Protein AF-A0A7J0CIA1-F1 (afdb_monomer_lite)

pLDDT: mean 90.58, std 6.93, range [60.28, 97.38]

Radius of gyration: 29.23 Å; chains: 1; bounding box: 66×46×87 Å

Organism: Streptomyces microflavus (NCBI:txid1919)

Secondary structure (DSSP, 8-state):
-HHHHHHHHHHHHHHHHHHHHGGGSS-TTSTTS--TT--HHHHHHHHHHHHHHHTHHHHHHHHHHHHHHHHHHHHHHHHHHHHHT----PPPP-PPPPP-----

Structure (mmCIF, N/CA/C/O backbone):
data_AF-A0A7J0CIA1-F1
#
_entry.id   AF-A0A7J0CIA1-F1
#
loop_
_atom_site.group_PDB
_atom_site.id
_atom_site.type_symbol
_atom_site.label_atom_id
_atom_site.label_alt_id
_atom_site.label_comp_id
_atom_site.label_asym_id
_atom_site.label_entity_id
_atom_site.label_seq_id
_atom_site.pdbx_PDB_ins_code
_atom_site.Cartn_x
_atom_site.Cartn_y
_atom_site.Cartn_z
_atom_site.occupancy
_atom_site.B_iso_or_equiv
_atom_site.auth_seq_id
_atom_site.auth_comp_id
_atom_site.auth_asym_id
_atom_site.auth_atom_id
_atom_site.pdbx_PDB_model_num
ATOM 1 N N . MET A 1 1 ? -3.354 3.417 14.796 1.00 89.38 1 MET A N 1
ATOM 2 C CA . MET A 1 1 ? -2.789 2.141 14.303 1.00 89.38 1 MET A CA 1
ATOM 3 C C . MET A 1 1 ? -3.537 1.618 13.083 1.00 89.38 1 MET A C 1
ATOM 5 O O . MET A 1 1 ? -2.925 1.568 12.032 1.00 89.38 1 MET A O 1
ATOM 9 N N . LEU A 1 2 ? -4.845 1.325 13.157 1.00 93.12 2 LEU A N 1
ATOM 10 C CA . LEU A 1 2 ? -5.612 0.782 12.015 1.00 93.12 2 LEU A CA 1
ATOM 11 C C . LEU A 1 2 ? -5.610 1.657 10.750 1.00 93.12 2 LEU A C 1
ATOM 13 O O . LEU A 1 2 ? -5.440 1.121 9.665 1.00 93.12 2 LEU A O 1
ATOM 17 N N . ALA A 1 3 ? -5.760 2.981 10.872 1.00 93.75 3 ALA A N 1
ATOM 18 C CA . ALA A 1 3 ? -5.760 3.872 9.703 1.00 93.75 3 ALA A CA 1
ATOM 19 C C . ALA A 1 3 ? -4.405 3.885 8.980 1.00 93.75 3 ALA A C 1
ATOM 21 O O . ALA A 1 3 ? -4.350 3.765 7.760 1.00 93.75 3 ALA A O 1
ATOM 22 N N . VAL A 1 4 ? -3.309 3.948 9.744 1.00 93.38 4 VAL A N 1
ATOM 23 C CA . VAL A 1 4 ? -1.941 3.846 9.213 1.00 93.38 4 VAL A CA 1
ATOM 24 C C . VAL A 1 4 ? -1.720 2.478 8.573 1.00 93.38 4 VAL A C 1
ATOM 26 O O . VAL A 1 4 ? -1.235 2.405 7.453 1.00 93.38 4 VAL A O 1
ATOM 29 N N . TYR A 1 5 ? -2.138 1.402 9.244 1.00 94.69 5 TYR A N 1
ATOM 30 C CA . TYR A 1 5 ? -2.048 0.049 8.702 1.00 94.69 5 TYR A CA 1
ATOM 31 C C . TYR A 1 5 ? -2.799 -0.079 7.371 1.00 94.69 5 TYR A C 1
ATOM 33 O O . TYR A 1 5 ? -2.200 -0.485 6.388 1.00 94.69 5 TYR A O 1
ATOM 41 N N . GLY A 1 6 ? -4.065 0.342 7.294 1.00 93.38 6 GLY A N 1
ATOM 42 C CA . GLY A 1 6 ? -4.841 0.251 6.053 1.00 93.38 6 GLY A CA 1
ATOM 43 C C . GLY A 1 6 ? -4.313 1.138 4.921 1.00 93.38 6 GLY A C 1
ATOM 44 O O . GLY A 1 6 ? -4.439 0.780 3.751 1.00 93.38 6 GLY A O 1
ATOM 45 N N . SER A 1 7 ? -3.686 2.267 5.259 1.00 94.56 7 SER A N 1
ATOM 46 C CA . SER A 1 7 ? -2.978 3.118 4.300 1.00 94.56 7 SER A CA 1
ATOM 47 C C . SER A 1 7 ? -1.742 2.405 3.731 1.00 94.56 7 SER A C 1
ATOM 49 O O . SER A 1 7 ? -1.637 2.236 2.518 1.00 94.56 7 SER A O 1
ATOM 51 N N . LEU A 1 8 ? -0.866 1.875 4.596 1.00 94.94 8 LEU A N 1
ATOM 52 C CA . LEU A 1 8 ? 0.328 1.120 4.192 1.00 94.94 8 LEU A CA 1
ATOM 53 C C . LEU A 1 8 ? -0.014 -0.173 3.440 1.00 94.94 8 LEU A C 1
ATOM 55 O O . LEU A 1 8 ? 0.621 -0.491 2.438 1.00 94.94 8 LEU A O 1
ATOM 59 N N . SER A 1 9 ? -1.044 -0.902 3.873 1.00 94.25 9 SER A N 1
ATOM 60 C CA . SER A 1 9 ? -1.547 -2.077 3.158 1.00 94.25 9 SER A CA 1
ATOM 61 C C . SER A 1 9 ? -2.082 -1.719 1.772 1.00 94.25 9 SER A C 1
ATOM 63 O O . SER A 1 9 ? -1.955 -2.527 0.859 1.00 94.25 9 SER A O 1
ATOM 65 N N . GLY A 1 10 ? -2.640 -0.517 1.591 1.00 93.19 10 GLY A N 1
ATOM 66 C CA . GLY A 1 10 ? -3.082 -0.020 0.287 1.00 93.19 10 GLY A CA 1
ATOM 67 C C . GLY A 1 10 ? -1.930 0.160 -0.704 1.00 93.19 10 GLY A C 1
ATOM 68 O O . GLY A 1 10 ? -2.073 -0.246 -1.859 1.00 93.19 10 GLY A O 1
ATOM 69 N N . TYR A 1 11 ? -0.795 0.695 -0.236 1.00 94.25 11 TYR A N 1
ATOM 70 C CA . TYR A 1 11 ? 0.442 0.781 -1.019 1.00 94.25 11 TYR A CA 1
ATOM 71 C C . TYR A 1 11 ? 1.023 -0.599 -1.320 1.00 94.25 11 TYR A C 1
ATOM 73 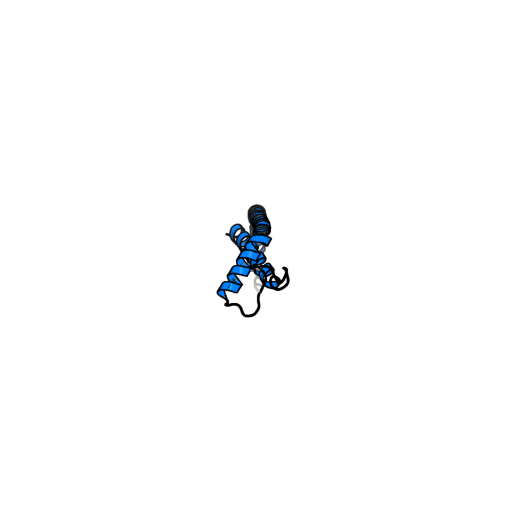O O . TYR A 1 11 ? 1.314 -0.897 -2.472 1.00 94.25 11 TYR A O 1
ATOM 81 N N . LEU A 1 12 ? 1.145 -1.467 -0.308 1.00 94.62 12 LEU A N 1
ATOM 82 C CA . LEU A 1 12 ? 1.687 -2.814 -0.502 1.00 94.62 12 LEU A CA 1
ATOM 83 C C . LEU A 1 12 ? 0.840 -3.626 -1.488 1.00 94.62 12 LEU A C 1
ATOM 85 O O . LEU A 1 12 ? 1.383 -4.349 -2.316 1.00 94.62 12 LEU A O 1
ATOM 89 N N . PHE A 1 13 ? -0.485 -3.495 -1.416 1.00 94.12 13 PHE A N 1
ATOM 90 C CA . PHE A 1 13 ? -1.386 -4.126 -2.370 1.00 94.12 13 PHE A CA 1
ATOM 91 C C . PHE A 1 13 ? -1.151 -3.616 -3.794 1.00 94.12 13 PHE A C 1
ATOM 93 O O . PHE A 1 13 ? -1.032 -4.438 -4.693 1.00 94.12 13 PHE A O 1
ATOM 100 N N . GLY A 1 14 ? -1.053 -2.295 -3.995 1.00 94.00 14 GLY A N 1
ATOM 101 C CA . GLY A 1 14 ? -0.773 -1.700 -5.309 1.00 94.00 14 GLY A CA 1
ATOM 102 C C . GLY A 1 14 ? 0.547 -2.191 -5.891 1.00 94.00 14 GLY A C 1
ATOM 103 O O . GLY A 1 14 ? 0.574 -2.732 -6.990 1.00 94.00 14 GLY A O 1
ATOM 104 N N . PHE A 1 15 ? 1.600 -2.144 -5.080 1.00 94.94 15 PHE A N 1
ATOM 105 C CA . PHE A 1 15 ? 2.915 -2.662 -5.428 1.00 94.94 15 PHE A CA 1
ATOM 106 C C . PHE A 1 15 ? 2.859 -4.146 -5.825 1.00 94.94 15 PHE A C 1
ATOM 108 O O . PHE A 1 15 ? 3.299 -4.534 -6.894 1.00 94.94 15 PHE A O 1
ATOM 115 N N . LEU A 1 16 ? 2.275 -5.026 -5.013 1.00 95.75 16 LEU A N 1
ATOM 116 C CA . LEU A 1 16 ? 2.221 -6.451 -5.372 1.00 95.75 16 LEU A CA 1
ATOM 117 C C . LEU A 1 16 ? 1.330 -6.722 -6.590 1.00 95.75 16 LEU A C 1
ATOM 119 O O . LEU A 1 16 ? 1.626 -7.613 -7.389 1.00 95.75 16 LEU A O 1
ATOM 123 N N . LEU A 1 17 ? 0.253 -5.954 -6.739 1.00 94.81 17 LEU A N 1
AT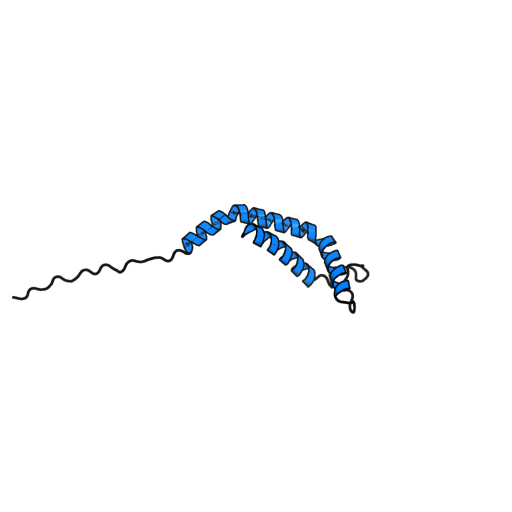OM 124 C CA . LEU A 1 17 ? -0.642 -6.046 -7.879 1.00 94.81 17 LEU A CA 1
ATOM 125 C C . LEU A 1 17 ? 0.094 -5.668 -9.170 1.00 94.81 17 LEU A C 1
ATOM 127 O O . LEU A 1 17 ? 0.062 -6.447 -10.119 1.00 94.81 17 LEU A O 1
ATOM 131 N N . ASN A 1 18 ? 0.825 -4.554 -9.179 1.00 95.12 18 ASN A N 1
ATOM 132 C CA . ASN A 1 18 ? 1.645 -4.139 -10.314 1.00 95.12 18 ASN A CA 1
ATOM 133 C C . ASN A 1 18 ? 2.703 -5.181 -10.650 1.00 95.12 18 ASN A C 1
ATOM 135 O O . ASN A 1 18 ? 2.837 -5.564 -11.808 1.00 95.12 18 ASN A O 1
ATOM 139 N N . LEU A 1 19 ? 3.404 -5.704 -9.642 1.00 94.69 19 LEU A N 1
ATOM 140 C CA . LEU A 1 19 ? 4.407 -6.747 -9.835 1.00 94.69 19 LEU A CA 1
ATOM 141 C C . LEU A 1 19 ? 3.827 -7.995 -10.518 1.00 94.69 19 LEU A C 1
ATOM 143 O O . LEU A 1 19 ? 4.511 -8.614 -11.332 1.00 94.69 19 LEU A O 1
ATOM 147 N N . SER A 1 20 ? 2.573 -8.351 -10.214 1.00 94.88 20 SER A N 1
ATOM 148 C CA . SER A 1 20 ? 1.919 -9.544 -10.769 1.00 94.88 20 SER A CA 1
ATOM 149 C C . SER A 1 20 ? 1.727 -9.491 -12.28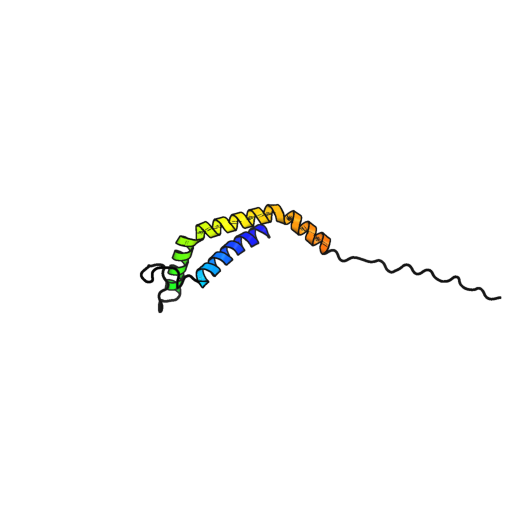6 1.00 94.88 20 SER A C 1
ATOM 151 O O . SER A 1 20 ? 1.747 -10.537 -12.935 1.00 94.88 20 SER A O 1
ATOM 153 N N . PHE A 1 21 ? 1.561 -8.292 -12.853 1.00 93.00 21 PHE A N 1
ATOM 154 C CA . PHE A 1 21 ? 1.273 -8.111 -14.277 1.00 93.00 21 PHE A CA 1
ATOM 155 C C . PHE A 1 21 ? 2.344 -7.332 -15.043 1.00 93.00 21 PHE A C 1
ATOM 157 O O . PHE A 1 21 ? 2.368 -7.395 -16.272 1.00 93.00 21 PHE A O 1
ATOM 164 N N . TRP A 1 22 ? 3.244 -6.633 -14.344 1.00 94.94 22 TRP A N 1
ATOM 165 C CA . TRP A 1 22 ? 4.262 -5.753 -14.921 1.00 94.94 22 TRP A CA 1
ATOM 166 C C . TRP A 1 22 ? 5.022 -6.352 -16.116 1.00 94.94 22 TRP A C 1
ATOM 168 O O . TRP A 1 22 ? 5.188 -5.628 -17.103 1.00 94.94 22 TRP A O 1
ATOM 178 N N . PRO A 1 23 ? 5.420 -7.646 -16.114 1.00 93.06 23 PRO A N 1
ATOM 179 C CA . PRO A 1 23 ? 6.128 -8.241 -17.246 1.00 93.06 23 PRO A CA 1
ATOM 180 C C . PRO A 1 23 ? 5.405 -8.180 -18.595 1.00 93.06 23 PRO A C 1
ATOM 182 O O . PRO A 1 23 ? 6.042 -8.372 -19.627 1.00 93.06 23 PRO A O 1
ATOM 185 N N . PHE A 1 24 ? 4.100 -7.902 -18.596 1.00 91.88 24 PHE A N 1
ATOM 186 C CA . PHE A 1 24 ? 3.251 -7.906 -19.785 1.00 91.88 24 PHE A CA 1
ATOM 187 C C . PHE A 1 24 ? 2.572 -6.556 -20.057 1.00 91.88 24 PHE A C 1
ATOM 189 O O . PHE A 1 24 ? 1.746 -6.461 -20.961 1.00 91.88 24 PHE A O 1
ATOM 196 N N . SER A 1 25 ? 2.862 -5.516 -19.271 1.00 90.75 25 SER A N 1
ATOM 197 C CA . SER A 1 25 ? 2.051 -4.286 -19.267 1.00 90.75 25 SER A CA 1
ATOM 198 C C . SER A 1 25 ? 2.580 -3.134 -20.109 1.00 90.75 25 SER A C 1
ATOM 200 O O . SER A 1 25 ? 1.868 -2.149 -20.290 1.00 90.75 25 SER A O 1
ATOM 202 N N . VAL A 1 26 ? 3.809 -3.222 -20.607 1.00 91.56 26 VAL A N 1
ATOM 203 C CA . VAL A 1 26 ? 4.454 -2.152 -21.378 1.00 91.56 26 VAL A CA 1
ATOM 204 C C . VAL A 1 26 ? 5.087 -2.703 -22.646 1.00 91.56 26 VAL A C 1
ATOM 206 O O . VAL A 1 26 ? 5.315 -3.906 -22.763 1.00 91.56 26 VAL A O 1
ATOM 209 N N . ASP A 1 27 ? 5.382 -1.808 -23.590 1.00 88.94 27 ASP A N 1
ATOM 210 C CA . ASP A 1 27 ? 6.128 -2.155 -24.799 1.00 88.94 27 ASP A CA 1
ATOM 211 C C . ASP A 1 27 ? 7.456 -2.847 -24.427 1.00 88.94 27 ASP A C 1
ATOM 213 O O . ASP A 1 27 ? 8.205 -2.289 -23.616 1.00 88.94 27 ASP A O 1
ATOM 217 N N . PRO A 1 28 ? 7.782 -4.021 -25.004 1.00 86.88 28 PRO A N 1
ATOM 218 C CA . PRO A 1 28 ? 9.015 -4.753 -24.704 1.00 86.88 28 PRO A CA 1
ATOM 219 C C . PRO A 1 28 ? 10.312 -3.963 -24.935 1.00 86.88 28 PRO A C 1
ATOM 221 O O . PRO A 1 28 ? 11.336 -4.284 -24.337 1.00 86.88 28 PRO A O 1
ATOM 224 N N . ASN A 1 29 ? 10.287 -2.930 -25.781 1.00 87.88 29 ASN A N 1
ATOM 225 C CA . ASN A 1 29 ? 11.438 -2.068 -26.059 1.00 87.88 29 ASN A CA 1
ATOM 226 C C . ASN A 1 29 ? 11.586 -0.919 -25.048 1.00 87.88 29 ASN A C 1
ATOM 228 O O . ASN A 1 29 ? 12.546 -0.151 -25.117 1.00 87.88 29 ASN A O 1
ATOM 232 N N . SER A 1 30 ? 10.642 -0.769 -24.116 1.00 90.31 30 SER A N 1
ATOM 233 C CA . SER A 1 30 ? 10.691 0.271 -23.094 1.00 90.31 30 SER A CA 1
ATOM 234 C C . SER A 1 30 ? 11.786 -0.001 -22.060 1.00 90.31 30 SER A C 1
ATOM 236 O O . SER A 1 30 ? 12.028 -1.135 -21.641 1.00 90.31 30 SER A O 1
ATOM 238 N N . SER A 1 31 ? 12.424 1.063 -21.571 1.00 90.50 31 SER A N 1
ATOM 239 C CA . SER A 1 31 ? 13.461 0.974 -20.535 1.00 90.50 31 SER A CA 1
ATOM 240 C C . SER A 1 31 ? 12.933 0.460 -19.192 1.00 90.50 31 SER A C 1
ATOM 242 O O . SER A 1 31 ? 13.705 -0.085 -18.409 1.00 90.50 31 SER A O 1
ATOM 244 N N . ILE A 1 32 ? 11.627 0.588 -18.941 1.00 92.50 32 ILE A N 1
ATOM 245 C CA . ILE A 1 32 ? 10.946 0.106 -17.728 1.00 92.50 32 ILE A CA 1
ATOM 246 C C . ILE A 1 32 ? 10.254 -1.250 -17.931 1.00 92.50 32 ILE A C 1
ATOM 248 O O . ILE A 1 32 ? 9.579 -1.733 -17.024 1.00 92.50 32 ILE A O 1
ATOM 252 N N . ALA A 1 33 ? 10.391 -1.864 -19.111 1.00 92.50 33 ALA A N 1
ATOM 253 C CA . ALA A 1 33 ? 9.837 -3.182 -19.393 1.00 92.50 33 ALA A CA 1
ATOM 254 C C . ALA A 1 33 ? 10.653 -4.296 -18.744 1.00 92.50 33 ALA A C 1
ATOM 256 O O . ALA A 1 33 ? 11.863 -4.168 -18.516 1.00 92.50 33 ALA A O 1
ATOM 257 N N . TYR A 1 34 ? 9.985 -5.418 -18.490 1.00 92.31 34 TYR A N 1
ATOM 258 C CA . TYR A 1 34 ? 10.658 -6.629 -18.058 1.00 92.31 34 TYR A CA 1
ATOM 259 C C . TYR A 1 34 ? 11.597 -7.149 -19.155 1.00 92.31 34 TYR A C 1
ATOM 261 O O . TYR A 1 34 ? 11.190 -7.240 -20.311 1.00 92.31 34 TYR A O 1
ATOM 269 N N . LEU A 1 35 ? 12.842 -7.500 -18.805 1.00 93.38 35 LEU A N 1
ATOM 270 C CA . LEU A 1 35 ? 13.831 -7.999 -19.758 1.00 93.38 35 LEU A CA 1
ATOM 271 C C . LEU A 1 35 ? 14.414 -9.325 -19.245 1.00 93.38 35 LEU A C 1
ATOM 273 O O . LEU A 1 35 ? 15.157 -9.329 -18.262 1.00 93.38 35 LEU A O 1
ATOM 277 N N . PRO A 1 36 ? 14.090 -10.461 -19.888 1.00 91.50 36 PRO A N 1
ATOM 278 C CA . PRO A 1 36 ? 14.605 -11.760 -19.475 1.00 91.50 36 PRO A CA 1
ATOM 279 C C . PRO A 1 36 ? 16.140 -11.797 -19.477 1.00 91.50 36 PRO A C 1
ATOM 281 O O . PRO A 1 36 ? 16.777 -11.331 -20.418 1.00 91.50 36 PRO A O 1
ATOM 284 N N . GLY A 1 37 ? 16.732 -12.396 -18.441 1.00 91.88 37 GLY A N 1
ATOM 285 C CA . GLY A 1 37 ? 18.183 -12.604 -18.344 1.00 91.88 37 GLY A CA 1
ATOM 286 C C . GLY A 1 37 ? 18.974 -11.470 -17.687 1.00 91.88 37 GLY A C 1
ATOM 287 O O . GLY A 1 37 ? 20.181 -11.623 -17.507 1.00 91.88 37 GLY A O 1
ATOM 288 N N . LEU A 1 38 ? 18.330 -10.368 -17.284 1.00 92.62 38 LEU A N 1
ATOM 289 C CA . LEU A 1 38 ? 19.005 -9.324 -16.511 1.00 92.62 38 LEU A CA 1
ATOM 290 C C . LEU A 1 38 ? 19.346 -9.769 -15.079 1.00 92.62 38 LEU A C 1
ATOM 292 O O . LEU A 1 38 ? 18.618 -10.570 -14.480 1.00 92.62 38 LEU A O 1
ATOM 296 N N . PRO A 1 39 ? 20.406 -9.192 -14.479 1.00 95.94 39 PRO A N 1
ATOM 297 C CA . PRO A 1 39 ? 20.645 -9.302 -13.050 1.00 95.94 39 PRO A CA 1
ATOM 298 C C . PRO A 1 39 ? 19.435 -8.818 -12.248 1.00 95.94 39 PRO A C 1
ATOM 300 O O . PRO A 1 39 ? 18.787 -7.829 -12.594 1.00 95.94 39 PRO A O 1
ATOM 303 N N . PHE A 1 40 ? 19.181 -9.476 -11.116 1.00 93.50 40 PHE A N 1
ATOM 304 C CA . PHE A 1 40 ? 18.070 -9.158 -10.217 1.00 93.50 40 PHE A CA 1
ATOM 305 C C . PHE A 1 40 ? 17.968 -7.659 -9.904 1.00 93.50 40 PHE A C 1
ATOM 307 O O . PHE A 1 40 ? 16.891 -7.081 -10.014 1.00 93.50 40 PHE A O 1
ATOM 314 N N . THR A 1 41 ? 19.083 -7.011 -9.560 1.00 95.56 41 THR A N 1
ATOM 315 C CA . THR A 1 41 ? 19.104 -5.588 -9.188 1.00 95.56 41 THR A CA 1
ATOM 316 C C . THR A 1 41 ? 18.621 -4.679 -10.317 1.00 95.56 41 THR A C 1
ATOM 318 O O . THR A 1 41 ? 17.826 -3.774 -10.072 1.00 95.56 41 THR A O 1
ATOM 321 N N . GLU A 1 42 ? 19.048 -4.931 -11.555 1.00 94.94 42 GLU A N 1
ATOM 322 C CA . GLU A 1 42 ? 18.619 -4.147 -12.719 1.00 94.94 42 GLU A CA 1
ATOM 323 C C . GLU A 1 42 ? 17.137 -4.382 -13.017 1.00 94.94 42 GLU A C 1
ATOM 325 O O . GLU A 1 42 ? 16.392 -3.439 -13.285 1.00 94.94 42 GLU A O 1
ATOM 330 N N . GLN A 1 43 ? 16.681 -5.629 -12.882 1.00 94.56 43 GLN A N 1
ATOM 331 C CA . GLN A 1 43 ? 15.271 -5.974 -13.021 1.00 94.56 43 GLN A CA 1
ATOM 332 C C . GLN A 1 43 ? 14.410 -5.219 -11.996 1.00 94.56 43 GLN A C 1
ATOM 334 O O . GLN A 1 43 ? 13.379 -4.648 -12.345 1.00 94.56 43 GLN A O 1
ATOM 339 N N . TRP A 1 44 ? 14.858 -5.140 -10.742 1.00 95.19 44 TRP A N 1
ATOM 340 C CA . TRP A 1 44 ? 14.160 -4.389 -9.698 1.00 95.19 44 TRP A CA 1
ATOM 341 C C . TRP A 1 44 ? 14.148 -2.886 -9.934 1.00 95.19 44 TRP A C 1
ATOM 343 O O . TRP A 1 44 ? 13.133 -2.248 -9.674 1.00 95.19 44 TRP A O 1
ATOM 353 N N . GLN A 1 45 ? 15.229 -2.306 -10.451 1.00 95.75 45 GLN A N 1
ATOM 354 C CA . GLN A 1 45 ? 15.255 -0.882 -10.790 1.00 95.75 45 GLN A CA 1
ATOM 355 C C . GLN A 1 45 ? 14.226 -0.540 -11.870 1.00 95.75 45 GLN A C 1
ATOM 357 O O . GLN A 1 45 ? 13.506 0.450 -11.736 1.00 95.75 45 GLN A O 1
ATOM 362 N N . ARG A 1 46 ? 14.101 -1.385 -12.901 1.00 95.50 46 ARG A N 1
ATOM 363 C CA . ARG A 1 46 ? 13.072 -1.227 -13.941 1.00 95.50 46 ARG A CA 1
ATOM 364 C C . ARG A 1 46 ? 11.665 -1.311 -13.357 1.00 95.50 46 ARG A C 1
ATOM 366 O O . ARG A 1 46 ? 10.815 -0.495 -13.703 1.00 95.50 46 ARG A O 1
ATOM 373 N N . TYR A 1 47 ? 11.445 -2.250 -12.438 1.00 95.44 47 TYR A N 1
ATOM 374 C CA . TYR A 1 47 ? 10.163 -2.402 -11.760 1.00 95.44 47 TYR A CA 1
ATOM 375 C C . TYR A 1 47 ? 9.806 -1.185 -10.897 1.00 95.44 47 TYR A C 1
ATOM 377 O O . TYR A 1 47 ? 8.702 -0.662 -10.997 1.00 95.44 47 TYR A O 1
ATOM 385 N N . LEU A 1 48 ? 10.748 -0.684 -10.093 1.00 95.38 48 LEU A N 1
ATOM 386 C CA . LEU A 1 48 ? 10.531 0.511 -9.273 1.00 95.38 48 LEU A CA 1
ATOM 387 C C . LEU A 1 48 ? 10.250 1.747 -10.135 1.00 95.38 48 LEU A C 1
ATOM 389 O O . LEU A 1 48 ? 9.376 2.541 -9.800 1.00 95.38 48 LEU A O 1
ATOM 393 N N . ALA A 1 49 ? 10.950 1.898 -11.263 1.00 95.06 49 ALA A N 1
ATOM 394 C CA . ALA A 1 49 ? 10.676 2.971 -12.212 1.00 95.06 49 ALA A CA 1
ATOM 395 C C . ALA A 1 49 ? 9.265 2.853 -12.814 1.00 95.06 49 ALA A C 1
ATOM 397 O O . ALA A 1 49 ? 8.566 3.859 -12.920 1.00 95.06 49 ALA A O 1
ATOM 398 N N . PHE A 1 50 ? 8.825 1.638 -13.156 1.00 94.88 50 PHE A N 1
ATOM 399 C CA . PHE A 1 50 ? 7.462 1.375 -13.615 1.00 94.88 50 PHE A CA 1
ATOM 400 C C . PHE A 1 50 ? 6.412 1.719 -12.550 1.00 94.88 50 PHE A C 1
ATOM 402 O O . PHE A 1 50 ? 5.469 2.456 -12.841 1.00 94.88 50 PHE A O 1
ATOM 409 N N . ASP A 1 51 ? 6.585 1.234 -11.321 1.00 94.38 51 ASP A N 1
ATOM 410 C CA . ASP A 1 51 ? 5.650 1.446 -10.211 1.00 94.38 51 ASP A CA 1
ATOM 411 C C . ASP A 1 51 ? 5.501 2.940 -9.878 1.00 94.38 51 ASP A C 1
ATOM 413 O O . ASP A 1 51 ? 4.388 3.466 -9.786 1.00 94.38 51 ASP A O 1
ATOM 417 N N . VAL A 1 52 ? 6.622 3.669 -9.827 1.00 93.62 52 VAL A N 1
ATOM 418 C CA . VAL A 1 52 ? 6.627 5.120 -9.598 1.00 93.62 52 VAL A CA 1
ATOM 419 C C . VAL A 1 52 ? 5.971 5.881 -10.750 1.00 93.62 52 VAL A C 1
ATOM 421 O O . VAL A 1 52 ? 5.173 6.785 -10.504 1.00 93.62 52 VAL A O 1
ATOM 424 N N . ALA A 1 53 ? 6.286 5.525 -11.998 1.00 92.81 53 ALA A N 1
ATOM 425 C CA . ALA A 1 53 ? 5.788 6.236 -13.172 1.00 92.81 53 ALA A CA 1
ATOM 426 C C . ALA A 1 53 ? 4.290 6.015 -13.423 1.00 92.81 53 ALA A C 1
ATOM 428 O O . ALA A 1 53 ? 3.630 6.895 -13.976 1.00 92.81 53 ALA A O 1
ATOM 429 N N . THR A 1 54 ? 3.756 4.851 -13.048 1.00 89.81 54 THR A N 1
ATOM 430 C CA . THR A 1 54 ? 2.394 4.442 -13.427 1.00 89.81 54 THR A CA 1
ATOM 431 C C . THR A 1 54 ? 1.418 4.387 -12.259 1.00 89.81 54 THR A C 1
ATOM 433 O O . THR A 1 54 ? 0.238 4.678 -12.450 1.00 89.81 54 THR A O 1
ATOM 436 N N . SER A 1 55 ? 1.882 4.054 -11.051 1.00 90.06 55 SER A N 1
ATOM 437 C CA . SER A 1 55 ? 0.992 3.674 -9.950 1.00 90.06 55 SER A CA 1
ATOM 438 C C . SER A 1 55 ? 1.087 4.558 -8.718 1.00 90.06 55 SER A C 1
ATOM 440 O O . SER A 1 55 ? 0.085 4.713 -8.025 1.00 90.06 55 SER A O 1
ATOM 442 N N . LEU A 1 56 ? 2.224 5.210 -8.453 1.00 89.50 56 LEU A N 1
ATOM 443 C CA . LEU A 1 56 ? 2.419 5.967 -7.208 1.00 89.50 56 LEU A CA 1
ATOM 444 C C . LEU A 1 56 ? 1.306 6.992 -6.937 1.00 89.50 56 LEU A C 1
ATOM 446 O O . LEU A 1 56 ? 0.824 7.098 -5.809 1.00 89.50 56 LEU A O 1
ATOM 450 N N . GLY A 1 57 ? 0.849 7.716 -7.964 1.00 89.94 57 GLY A N 1
ATOM 451 C CA . GLY A 1 57 ? -0.261 8.666 -7.831 1.00 89.94 57 GLY A CA 1
ATOM 452 C C . GLY A 1 57 ? -1.591 7.989 -7.476 1.00 89.94 57 GLY A C 1
ATOM 453 O O . GLY A 1 57 ? -2.313 8.445 -6.587 1.00 89.94 57 GLY A O 1
ATOM 454 N N . TRP A 1 58 ? -1.891 6.865 -8.127 1.00 91.25 58 TRP A N 1
ATOM 455 C CA . TRP A 1 58 ? -3.103 6.083 -7.884 1.00 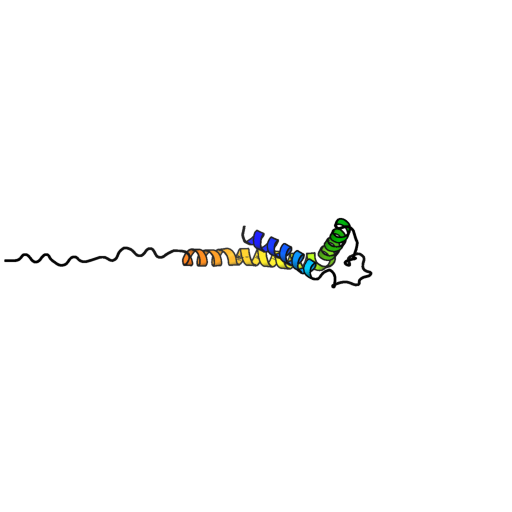91.25 58 TRP A CA 1
ATOM 456 C C . TRP A 1 58 ? -3.096 5.419 -6.501 1.00 91.25 58 TRP A C 1
ATOM 458 O O . TRP A 1 58 ? -4.077 5.499 -5.755 1.00 91.25 58 TRP A O 1
ATOM 468 N N . ASP A 1 59 ? -1.970 4.821 -6.121 1.00 92.69 59 ASP A N 1
ATOM 469 C CA . ASP A 1 59 ? -1.793 4.182 -4.822 1.00 92.69 59 ASP A CA 1
ATOM 470 C C . ASP A 1 59 ? -1.817 5.203 -3.683 1.00 92.69 59 ASP A C 1
ATOM 472 O O . ASP A 1 59 ? -2.401 4.922 -2.636 1.00 92.69 59 ASP A O 1
ATOM 476 N N . THR A 1 60 ? -1.308 6.420 -3.908 1.00 92.12 60 THR A N 1
ATOM 477 C CA . THR A 1 60 ? -1.436 7.530 -2.951 1.00 92.12 60 THR A CA 1
ATOM 478 C C . THR A 1 60 ? -2.898 7.903 -2.728 1.00 92.12 60 THR A C 1
ATOM 480 O O . THR A 1 60 ? -3.334 8.018 -1.581 1.00 92.12 60 THR A O 1
ATOM 483 N N . GLY A 1 61 ? -3.684 8.034 -3.803 1.00 92.81 61 GLY A N 1
ATOM 484 C CA . GLY A 1 61 ? -5.121 8.291 -3.703 1.00 92.81 61 GLY A CA 1
ATOM 485 C C . GLY A 1 61 ? -5.826 7.227 -2.860 1.00 92.81 61 GLY A C 1
ATOM 486 O O . GLY A 1 61 ? -6.494 7.549 -1.876 1.00 92.81 61 GLY A O 1
ATOM 487 N N . ARG A 1 62 ? -5.589 5.947 -3.171 1.00 92.88 62 ARG A N 1
ATOM 488 C CA . ARG A 1 62 ? -6.137 4.819 -2.400 1.00 92.88 62 ARG A CA 1
ATOM 489 C C . ARG A 1 62 ? -5.699 4.853 -0.935 1.00 92.88 62 ARG A C 1
ATOM 491 O O . ARG A 1 62 ? -6.521 4.639 -0.045 1.00 92.88 62 ARG A O 1
ATOM 498 N N . ALA A 1 63 ? -4.424 5.124 -0.668 1.00 94.31 63 ALA A N 1
ATOM 499 C CA . ALA A 1 63 ? -3.869 5.169 0.678 1.00 94.31 63 ALA A CA 1
ATOM 500 C C . ALA A 1 63 ? -4.489 6.288 1.525 1.00 94.31 63 ALA A C 1
ATOM 502 O O . ALA A 1 63 ? -4.783 6.064 2.704 1.00 94.31 63 ALA A O 1
ATOM 503 N N . VAL A 1 64 ? -4.726 7.463 0.931 1.00 96.44 64 VAL A N 1
ATOM 504 C CA . VAL A 1 64 ? -5.420 8.588 1.575 1.00 96.44 64 VAL A CA 1
ATOM 505 C C . VAL A 1 64 ? -6.881 8.236 1.833 1.00 96.44 64 VAL A C 1
ATOM 507 O O . VAL A 1 64 ? -7.355 8.406 2.956 1.00 96.44 64 VAL A O 1
ATOM 510 N N . THR A 1 65 ? -7.590 7.682 0.847 1.00 96.00 65 THR A N 1
ATOM 511 C CA . THR A 1 65 ? -8.987 7.261 1.021 1.00 96.00 65 THR A CA 1
ATOM 512 C C . THR A 1 65 ? -9.123 6.223 2.133 1.00 96.00 65 THR A C 1
ATOM 514 O O . THR A 1 65 ? -9.941 6.406 3.033 1.00 96.00 65 THR A O 1
ATOM 517 N N . ASN A 1 66 ? -8.282 5.184 2.146 1.00 96.19 66 ASN A N 1
ATOM 518 C CA . ASN A 1 66 ? -8.267 4.185 3.218 1.00 96.19 66 ASN A CA 1
ATOM 519 C C . ASN A 1 66 ? -8.022 4.831 4.583 1.00 96.19 66 ASN A C 1
ATOM 521 O O . ASN A 1 66 ? -8.732 4.534 5.544 1.00 96.19 66 ASN A O 1
ATOM 525 N N . PHE A 1 67 ? -7.044 5.734 4.674 1.00 96.75 67 PHE A N 1
ATOM 526 C CA . PHE A 1 67 ? -6.740 6.431 5.917 1.00 96.75 67 PHE A CA 1
ATOM 527 C C . PHE A 1 67 ? -7.945 7.230 6.429 1.00 96.75 67 PHE A C 1
ATOM 529 O O . PHE A 1 67 ? -8.315 7.101 7.599 1.00 96.75 67 PHE A O 1
ATOM 536 N N . VAL A 1 68 ? -8.586 8.015 5.558 1.00 97.38 68 VAL A N 1
ATOM 537 C CA . VAL A 1 68 ? -9.760 8.832 5.897 1.00 97.38 68 VAL A CA 1
ATOM 538 C C . VAL A 1 68 ? -10.933 7.945 6.305 1.00 97.38 68 VAL A C 1
ATOM 540 O O . VAL A 1 68 ? -11.473 8.114 7.398 1.00 97.38 68 VAL A O 1
ATOM 543 N N . CYS A 1 69 ? -11.288 6.949 5.491 1.00 97.06 69 CYS A N 1
ATOM 544 C CA . CYS A 1 69 ? -12.392 6.037 5.780 1.00 97.06 69 CYS A CA 1
ATOM 545 C C . CYS A 1 69 ? -12.190 5.297 7.106 1.00 97.06 69 CYS A C 1
ATOM 547 O O . CYS A 1 69 ? -13.113 5.234 7.916 1.00 97.06 69 CYS A O 1
ATOM 549 N N . ILE A 1 70 ? -10.988 4.778 7.375 1.00 96.69 70 ILE A N 1
ATOM 550 C CA . ILE A 1 70 ? -10.704 4.070 8.630 1.00 96.69 70 ILE A CA 1
ATOM 551 C C . ILE A 1 70 ? -10.702 5.034 9.819 1.00 96.69 70 ILE A C 1
ATOM 553 O O . ILE A 1 70 ? -11.159 4.662 10.898 1.00 96.69 70 ILE A O 1
ATOM 557 N N . THR A 1 71 ? -10.222 6.266 9.651 1.00 96.06 71 THR A N 1
ATOM 558 C CA . THR A 1 71 ? -10.237 7.268 10.727 1.00 96.06 71 THR A CA 1
ATOM 559 C C . THR A 1 71 ? -11.667 7.651 11.107 1.00 96.06 71 THR A C 1
ATOM 561 O O . THR A 1 71 ? -11.984 7.716 12.293 1.00 96.06 71 THR A O 1
ATOM 564 N N . LEU A 1 72 ? -12.544 7.836 10.115 1.00 97.06 72 LEU A N 1
ATOM 565 C CA . LEU A 1 72 ? -13.937 8.227 10.334 1.00 97.06 72 LEU A CA 1
ATOM 566 C C . LEU A 1 72 ? -14.809 7.056 10.817 1.00 97.06 72 LEU A C 1
ATOM 568 O O . LEU A 1 72 ? -15.536 7.186 11.799 1.00 97.06 72 LEU A O 1
ATOM 572 N N . ALA A 1 73 ? -14.732 5.897 10.159 1.00 95.94 73 ALA A N 1
ATOM 573 C CA . ALA A 1 73 ? -15.592 4.750 10.459 1.00 95.94 73 ALA A CA 1
ATOM 574 C C . ALA A 1 73 ? -15.041 3.847 11.575 1.00 95.94 73 ALA A C 1
ATOM 576 O O . ALA A 1 73 ? -15.804 3.172 12.271 1.00 95.94 73 ALA A O 1
ATOM 577 N N . GLY A 1 74 ? -13.721 3.828 11.776 1.00 94.00 74 GLY A N 1
ATOM 578 C CA . GLY A 1 74 ? -13.035 2.922 12.699 1.00 94.00 74 GLY A CA 1
ATOM 579 C C . GLY A 1 74 ? -13.572 2.954 14.133 1.00 94.00 74 GLY A C 1
ATOM 580 O O . GLY A 1 74 ? -13.855 1.884 14.675 1.00 94.00 74 GLY A O 1
ATOM 581 N N . PRO A 1 75 ? -13.773 4.127 14.767 1.00 93.44 75 PRO A N 1
ATOM 582 C CA . PRO A 1 75 ? -14.311 4.196 16.126 1.00 93.44 75 PRO A CA 1
ATOM 583 C C . PRO A 1 75 ? -15.705 3.569 16.259 1.00 93.44 75 PRO A C 1
ATOM 585 O O . PRO A 1 75 ? -15.953 2.830 17.219 1.00 93.44 75 PRO A O 1
ATOM 588 N N . ALA A 1 76 ? -16.595 3.810 15.292 1.00 93.56 76 ALA A N 1
ATOM 589 C CA . ALA A 1 76 ? -17.944 3.248 15.281 1.00 93.56 76 ALA A CA 1
ATOM 590 C C . ALA A 1 76 ? -17.903 1.720 15.114 1.00 93.56 76 ALA A C 1
ATOM 592 O O . ALA A 1 76 ? -18.472 0.989 15.927 1.00 93.56 76 ALA A O 1
ATOM 593 N N . VAL A 1 77 ? -17.144 1.232 14.128 1.00 93.56 77 VAL A N 1
ATOM 594 C CA . VAL A 1 77 ? -16.984 -0.203 13.842 1.00 93.56 77 VAL A CA 1
ATOM 595 C C . VAL A 1 77 ? -16.378 -0.946 15.034 1.00 93.56 77 VAL A C 1
ATOM 597 O O . VAL A 1 77 ? -16.936 -1.943 15.496 1.00 93.56 77 VAL A O 1
ATOM 600 N N . LEU A 1 78 ? -15.281 -0.436 15.603 1.00 93.94 78 LEU A N 1
ATOM 601 C CA . LEU A 1 78 ? -14.635 -1.048 16.768 1.00 93.94 78 LEU A CA 1
ATOM 602 C C . LEU A 1 78 ? -15.557 -1.070 17.988 1.00 93.94 78 LEU A C 1
ATOM 604 O O . LEU A 1 78 ? -15.519 -2.015 18.771 1.00 93.94 78 LEU A O 1
ATOM 608 N N . THR A 1 79 ? -16.396 -0.051 18.173 1.00 93.81 79 THR A N 1
ATOM 609 C CA . THR A 1 79 ? -17.360 -0.021 19.282 1.00 93.81 79 THR A CA 1
ATOM 610 C C . THR A 1 79 ? -18.411 -1.112 19.132 1.00 93.81 79 THR A C 1
ATOM 612 O O . THR A 1 79 ? -18.672 -1.843 20.091 1.00 93.81 79 THR A O 1
ATOM 615 N N . THR A 1 80 ? -18.941 -1.290 17.925 1.00 92.88 80 THR A N 1
ATOM 616 C CA . THR A 1 80 ? -19.880 -2.370 17.608 1.00 92.88 80 THR A CA 1
ATOM 617 C C . THR A 1 80 ? -19.238 -3.742 17.805 1.00 92.88 80 THR A C 1
ATOM 619 O O . THR A 1 80 ? -19.802 -4.582 18.507 1.00 92.88 80 THR A O 1
ATOM 622 N N . PHE A 1 81 ? -18.026 -3.959 17.287 1.00 93.31 81 PHE A N 1
ATOM 623 C CA . PHE A 1 81 ? -17.315 -5.230 17.454 1.00 93.31 81 PHE A CA 1
ATOM 624 C C . PHE A 1 81 ? -16.967 -5.530 18.910 1.00 93.31 81 PHE A C 1
ATOM 626 O O . PHE A 1 81 ? -17.189 -6.648 19.364 1.00 93.31 81 PHE A O 1
ATOM 633 N N . ARG A 1 82 ? -16.517 -4.540 19.690 1.00 93.12 82 ARG A N 1
ATOM 634 C CA . ARG A 1 82 ? -16.287 -4.719 21.134 1.00 93.12 82 ARG A CA 1
ATOM 635 C C . ARG A 1 82 ? -17.565 -5.095 21.873 1.00 93.12 82 ARG A C 1
ATOM 637 O O . ARG A 1 82 ? -17.515 -5.901 22.797 1.00 93.12 82 ARG A O 1
ATOM 644 N N . ARG A 1 83 ? -18.710 -4.528 21.482 1.00 89.00 83 ARG A N 1
ATOM 645 C CA . ARG A 1 83 ? -20.007 -4.884 22.066 1.00 89.00 83 ARG A CA 1
ATOM 646 C C . ARG A 1 83 ? -20.401 -6.316 21.716 1.00 89.00 83 ARG A C 1
ATOM 648 O O . ARG A 1 83 ? -20.821 -7.034 22.617 1.00 89.00 83 ARG A O 1
ATOM 655 N N . ALA A 1 84 ? -20.252 -6.715 20.456 1.00 89.56 84 ALA A N 1
ATOM 656 C CA . ALA A 1 84 ? -20.569 -8.063 19.989 1.00 89.56 84 ALA A CA 1
ATOM 657 C C . ALA A 1 84 ? -19.632 -9.128 20.586 1.00 89.56 84 ALA A C 1
ATOM 659 O O . ALA A 1 84 ? -20.069 -10.226 20.909 1.00 89.56 84 ALA A O 1
ATOM 660 N N . ALA A 1 85 ? -18.358 -8.788 20.802 1.00 88.00 85 ALA A N 1
ATOM 661 C CA . ALA A 1 85 ? -17.359 -9.686 21.377 1.00 88.00 85 ALA A CA 1
ATOM 662 C C . ALA A 1 85 ? -17.542 -9.938 22.885 1.00 88.00 85 ALA A C 1
ATOM 664 O O . ALA A 1 85 ? -16.888 -10.823 23.446 1.00 88.00 85 ALA A O 1
ATOM 665 N N . ARG A 1 86 ? -18.414 -9.186 23.575 1.00 85.94 86 ARG A N 1
ATOM 666 C CA . ARG A 1 86 ? -18.712 -9.453 24.987 1.00 85.94 86 ARG A CA 1
ATOM 667 C C . ARG A 1 86 ? -19.464 -10.774 25.113 1.00 85.94 86 ARG A C 1
ATOM 669 O O . ARG A 1 86 ? -20.643 -10.863 24.788 1.00 85.94 86 ARG A O 1
ATOM 676 N N . LYS A 1 87 ? -18.783 -11.786 25.654 1.00 75.50 87 LYS A N 1
ATOM 677 C CA . LYS A 1 87 ? -19.406 -13.062 26.024 1.00 75.50 87 LYS A CA 1
ATOM 678 C C . LYS A 1 87 ? -20.468 -12.825 27.100 1.00 75.50 87 LYS A C 1
ATOM 680 O O . LYS A 1 87 ? -20.191 -12.188 28.119 1.00 75.50 87 LYS A O 1
ATOM 685 N N . ALA A 1 88 ? -21.670 -13.351 26.883 1.00 75.75 88 ALA A N 1
ATOM 686 C CA . ALA A 1 88 ? -22.738 -13.300 27.871 1.00 75.75 88 ALA A CA 1
ATOM 687 C C . ALA A 1 88 ? -22.330 -14.107 29.114 1.00 75.75 88 ALA A C 1
ATOM 689 O O . ALA A 1 88 ? -22.075 -15.308 29.041 1.00 75.75 88 ALA A O 1
ATOM 690 N N . ARG A 1 89 ? -22.247 -13.436 30.265 1.00 73.75 89 ARG A N 1
ATOM 691 C CA . ARG A 1 89 ? -22.032 -14.087 31.562 1.00 73.75 89 ARG A CA 1
ATOM 692 C C . ARG A 1 89 ? -23.395 -14.418 32.151 1.00 73.75 89 ARG A C 1
ATOM 694 O O . ARG A 1 89 ? -23.934 -13.646 32.940 1.00 73.75 89 ARG A O 1
ATOM 701 N N . PHE A 1 90 ? -23.969 -15.540 31.732 1.00 77.94 90 PHE A N 1
ATOM 702 C CA . PHE A 1 90 ? -25.180 -16.050 32.365 1.00 77.94 90 PHE A CA 1
ATOM 703 C C . PHE A 1 90 ? -24.842 -16.480 33.793 1.00 77.94 90 PHE A C 1
ATOM 705 O O . PHE A 1 90 ? -23.916 -17.261 34.019 1.00 77.94 90 PHE A O 1
ATOM 712 N N . ARG A 1 91 ? -25.551 -15.915 34.773 1.00 79.06 91 ARG A N 1
ATOM 713 C CA . ARG A 1 91 ? -25.440 -16.341 36.171 1.00 79.06 91 ARG A CA 1
ATOM 714 C C . ARG A 1 91 ? -26.028 -17.751 36.291 1.00 79.06 91 ARG A C 1
ATOM 716 O O . ARG A 1 91 ? -26.942 -18.090 35.540 1.00 79.06 91 ARG A O 1
ATOM 723 N N . ALA A 1 92 ? -25.501 -18.563 37.209 1.00 81.00 92 ALA A N 1
ATOM 724 C CA . ALA A 1 92 ? -26.039 -19.899 37.454 1.00 81.00 92 ALA A CA 1
ATOM 725 C C . ALA A 1 92 ? -27.559 -19.816 37.730 1.00 81.00 92 ALA A C 1
ATOM 727 O O . ALA A 1 92 ? -27.971 -18.908 38.462 1.00 81.00 92 ALA A O 1
ATOM 728 N N . PRO A 1 93 ? -28.384 -20.712 37.151 1.00 81.12 93 PRO A N 1
ATOM 729 C CA . PRO A 1 93 ? -29.826 -20.705 37.372 1.00 81.12 93 PRO A CA 1
ATOM 730 C C . PRO A 1 93 ? -30.146 -20.785 38.866 1.00 81.12 93 PRO A C 1
ATOM 732 O O . PRO A 1 93 ? -29.599 -21.635 39.572 1.00 81.12 93 PRO A O 1
ATOM 735 N N . VAL A 1 94 ? -31.035 -19.915 39.351 1.00 84.44 94 VAL A N 1
ATOM 736 C CA . VAL A 1 94 ? -31.533 -19.994 40.730 1.00 84.44 94 VAL A CA 1
ATOM 737 C C . VAL A 1 94 ? -32.363 -21.272 40.849 1.00 84.44 94 VAL A C 1
ATOM 739 O O . VAL A 1 94 ? -33.396 -21.403 40.196 1.00 84.44 94 VAL A O 1
ATOM 742 N N . ARG A 1 95 ? -31.900 -22.231 41.656 1.00 85.62 95 ARG A N 1
ATOM 743 C CA . ARG A 1 95 ? -32.681 -23.415 42.029 1.00 85.62 95 ARG A CA 1
ATOM 744 C C . ARG A 1 95 ? -33.424 -23.131 43.325 1.00 85.62 95 ARG A C 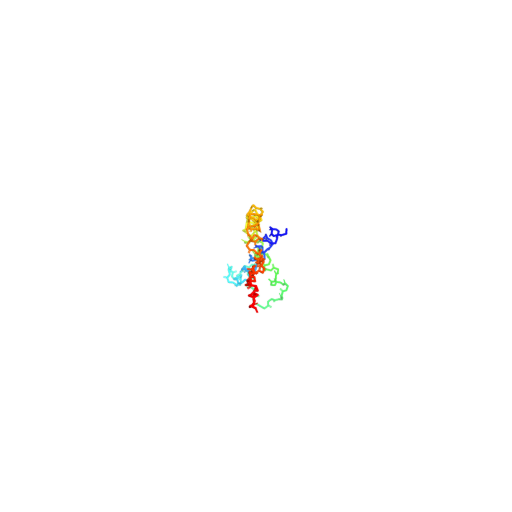1
ATOM 746 O O . ARG A 1 95 ? -32.799 -22.850 44.343 1.00 85.62 95 ARG A O 1
ATOM 753 N N . PHE A 1 96 ? -34.744 -23.254 43.287 1.00 84.69 96 PHE A N 1
ATOM 754 C CA . PHE A 1 96 ? -35.552 -23.325 44.496 1.00 84.69 96 PHE A CA 1
ATOM 755 C C . PHE A 1 96 ? -35.454 -24.745 45.060 1.00 84.69 96 PHE A C 1
ATOM 757 O O . PHE A 1 96 ? -35.673 -25.717 44.335 1.00 84.69 96 PHE A O 1
ATOM 764 N N . ALA A 1 97 ? -35.067 -24.872 46.329 1.00 83.44 97 ALA A N 1
ATOM 765 C CA . ALA A 1 97 ? -35.119 -26.149 47.027 1.00 83.44 97 ALA A CA 1
ATOM 766 C C . ALA A 1 97 ? -36.582 -26.484 47.341 1.00 83.44 97 ALA A C 1
ATOM 768 O O . ALA A 1 97 ? -37.340 -25.604 47.755 1.00 83.44 97 ALA A O 1
ATOM 769 N N . ALA A 1 98 ? -36.979 -27.742 47.137 1.00 82.94 98 ALA A N 1
ATOM 770 C CA . ALA A 1 98 ? -38.289 -28.200 47.576 1.00 82.94 98 ALA A CA 1
ATOM 771 C C . ALA A 1 98 ? -38.375 -28.087 49.110 1.00 82.94 98 ALA A C 1
ATOM 773 O O . ALA A 1 98 ? -37.379 -28.374 49.787 1.00 82.94 98 ALA A O 1
ATOM 774 N N . PRO A 1 99 ? -39.524 -27.666 49.667 1.00 79.62 99 PRO A N 1
ATOM 775 C CA . PRO A 1 99 ? -39.715 -27.657 51.108 1.00 79.62 99 PRO A CA 1
ATOM 776 C C . PRO A 1 99 ? -39.468 -29.065 51.653 1.00 79.62 99 PRO A C 1
ATOM 778 O O . PRO A 1 99 ? -39.969 -30.054 51.115 1.00 79.62 99 PRO A O 1
ATOM 781 N N . LYS A 1 100 ? -38.647 -29.147 52.701 1.00 78.88 100 LYS A N 1
ATOM 782 C CA . LYS A 1 100 ? -38.385 -30.390 53.421 1.00 78.88 100 LYS A CA 1
ATOM 783 C C . LYS A 1 100 ? -39.724 -30.877 53.969 1.00 78.88 100 LYS A C 1
ATOM 785 O O . LYS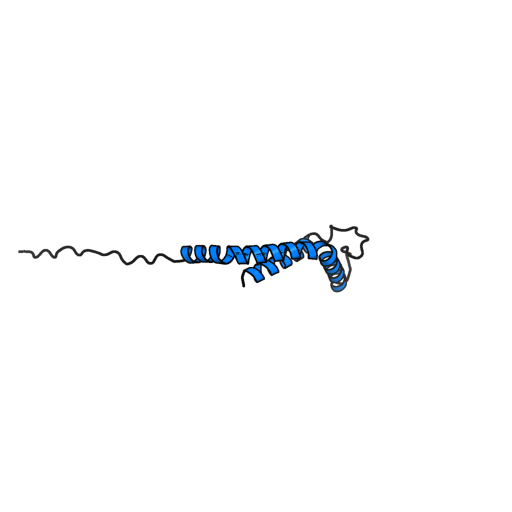 A 1 100 ? -40.323 -30.192 54.791 1.00 78.88 100 LYS A O 1
ATOM 790 N N . SER A 1 101 ? -40.204 -32.022 53.489 1.00 72.00 101 SER A N 1
ATOM 791 C CA . SER A 1 101 ? -41.362 -32.681 54.084 1.00 72.00 101 SER A CA 1
ATOM 792 C C . SER A 1 101 ? -40.961 -33.123 55.488 1.00 72.00 101 SER A C 1
ATOM 794 O O . SER A 1 101 ? -40.231 -34.104 55.649 1.00 72.00 101 SER A O 1
ATOM 796 N N . GLU A 1 102 ? -41.377 -32.369 56.498 1.00 68.56 102 GLU A N 1
ATOM 797 C CA . GLU A 1 102 ? -41.426 -32.883 57.860 1.00 68.56 102 GLU A CA 1
ATOM 798 C C . GLU A 1 102 ? -42.518 -33.953 57.869 1.00 68.56 102 GLU A C 1
ATOM 800 O O . GLU A 1 102 ? -43.706 -33.664 57.733 1.00 68.56 102 GLU A O 1
ATOM 805 N N . GLY A 1 103 ? -42.071 -35.210 57.846 1.00 69.69 103 GLY A N 1
ATOM 806 C CA . GLY A 1 103 ? -42.934 -36.368 58.034 1.00 69.69 103 GLY A CA 1
ATOM 807 C C . GLY A 1 103 ? -43.453 -36.433 59.477 1.00 69.69 103 GLY A C 1
ATOM 808 O O . GLY A 1 103 ? -42.877 -35.772 60.343 1.00 69.69 103 GLY A O 1
ATOM 809 N N . PRO A 1 104 ? -44.538 -37.195 59.697 1.00 60.28 104 PRO A N 1
ATOM 810 C CA . PRO A 1 104 ? -45.297 -37.229 60.948 1.00 60.28 104 PRO A CA 1
ATOM 811 C C . PRO A 1 104 ? -44.502 -37.737 62.153 1.00 60.28 104 PRO A C 1
ATOM 813 O O . PRO A 1 104 ? -43.577 -38.561 61.959 1.00 60.28 104 PRO A O 1
#

Foldseek 3Di:
DQLQVQLVVLLVCLLVVCVVCQQPDDDCPDCLHQDPPDDPVSNVVSSVVVCVVPPPVVSNVSSVVSSVCCVVCVVVVVVVVVVVPDDDPDDDDDDDDDPDPPDD

Sequence (104 aa):
MLAVYGSLSGYLFGFLLNLSFWPFSVDPNSSIAYLPGLPFTEQWQRYLAFDVATSLGWDTGRAVTNFVCITLAGPAVLTTFRRAARKARFRAPVRFAAPKSEGP